Protein AF-A0A8T0MD06-F1 (afdb_monomer)

Mean predicted aligned error: 17.12 Å

Secondary structure (DSSP, 8-state):
--THHHHHHHHHHHHHHHHHHHHHHHHHHHHHS-------PPPTT-PPP---HHHHHHHHHHHHSSSS-SS-HHHHHHHHSS-HHHHHGGGG--

InterPro domains:
  IPR059462 Domain of unknown function DUF8418 [PF28509] (59-87)

Radius of gyration: 31.15 Å; Cα contacts (8 Å, |Δi|>4): 24; chains: 1; bounding box: 46×51×84 Å

Organism: Panicum virgatum (NCBI:txid38727)

Sequence (94 aa):
MTARSCLKDSHFRQNKRKKDEHCMVASIIAALEPSKSRRGGSAPGHKFKRHNREAAFAQIMMDYFVDNPLYSEEDFRRRWGNTLSMFRTEEAIL

Structure (mmCIF, N/CA/C/O backbone):
data_AF-A0A8T0MD06-F1
#
_entry.id   AF-A0A8T0MD06-F1
#
loop_
_atom_site.group_PDB
_atom_site.id
_atom_site.type_symbol
_atom_site.label_atom_id
_atom_site.label_alt_id
_atom_site.labe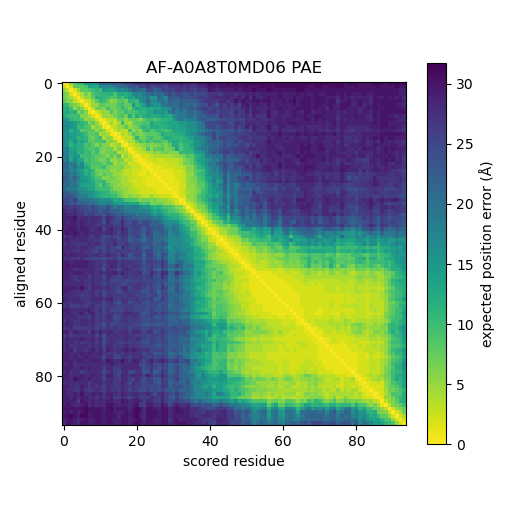l_comp_id
_atom_site.label_asym_id
_atom_site.label_entity_id
_atom_site.label_seq_id
_atom_site.pdbx_PDB_ins_code
_atom_site.Cartn_x
_atom_site.Cartn_y
_atom_site.Cartn_z
_atom_site.occupancy
_atom_site.B_iso_or_equiv
_atom_site.auth_seq_id
_atom_site.auth_comp_id
_atom_site.auth_asym_id
_atom_site.auth_atom_id
_atom_site.pdbx_PDB_model_num
ATOM 1 N N . MET A 1 1 ? 11.547 32.458 -65.029 1.00 43.88 1 MET A N 1
ATOM 2 C CA . MET A 1 1 ? 12.123 31.235 -64.424 1.00 43.88 1 MET A CA 1
ATOM 3 C C . MET A 1 1 ? 13.094 31.658 -63.330 1.00 43.88 1 MET A C 1
ATOM 5 O O . MET A 1 1 ? 14.185 32.117 -63.630 1.00 43.88 1 MET A O 1
ATOM 9 N N . THR A 1 2 ? 12.657 31.669 -62.070 1.00 47.22 2 THR A N 1
ATOM 10 C CA . THR A 1 2 ? 13.358 32.391 -60.995 1.00 47.22 2 THR A CA 1
ATOM 11 C C . THR A 1 2 ? 14.370 31.486 -60.290 1.00 47.22 2 THR A C 1
ATOM 13 O O . THR A 1 2 ? 13.985 30.551 -59.588 1.00 47.22 2 THR A O 1
ATOM 16 N N . ALA A 1 3 ? 15.659 31.822 -60.414 1.00 56.31 3 ALA A N 1
ATOM 17 C CA . ALA A 1 3 ? 16.822 31.124 -59.843 1.00 56.31 3 ALA A CA 1
ATOM 18 C C . ALA A 1 3 ? 16.826 30.965 -58.298 1.00 56.31 3 ALA A C 1
ATOM 20 O O . ALA A 1 3 ? 17.719 30.350 -57.724 1.00 56.31 3 ALA A O 1
ATOM 21 N N . ARG A 1 4 ? 15.824 31.514 -57.597 1.00 52.03 4 ARG A N 1
ATOM 22 C CA . ARG A 1 4 ? 15.666 31.432 -56.133 1.00 52.03 4 ARG A CA 1
ATOM 23 C C . ARG A 1 4 ? 15.026 30.131 -55.636 1.00 52.03 4 ARG A C 1
ATOM 25 O O . ARG A 1 4 ? 15.183 29.809 -54.462 1.00 52.03 4 ARG A O 1
ATOM 32 N N . SER A 1 5 ? 14.288 29.415 -56.483 1.00 53.09 5 SER A N 1
ATOM 33 C CA . SER A 1 5 ? 13.640 28.143 -56.112 1.00 53.09 5 SER A CA 1
ATOM 34 C C . SER A 1 5 ? 14.662 27.003 -56.016 1.00 53.09 5 SER A C 1
ATOM 36 O O . SER A 1 5 ? 14.732 26.309 -55.006 1.00 53.0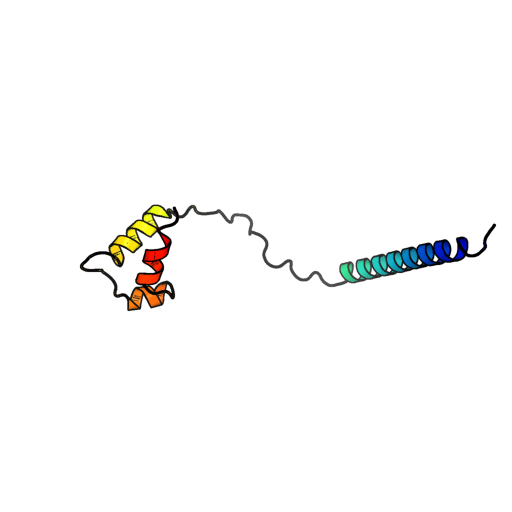9 5 SER A O 1
ATOM 38 N N . CYS A 1 6 ? 15.561 26.915 -56.993 1.00 53.09 6 CYS A N 1
ATOM 39 C CA . CYS A 1 6 ? 16.595 25.885 -57.078 1.00 53.09 6 CYS A CA 1
ATOM 40 C C . CYS A 1 6 ? 17.658 25.943 -55.960 1.00 53.09 6 CYS A C 1
ATOM 42 O O . CYS A 1 6 ? 18.189 24.897 -55.587 1.00 53.09 6 CYS A O 1
ATOM 44 N N . LEU A 1 7 ? 17.938 27.115 -55.370 1.00 55.41 7 LEU A N 1
ATOM 45 C CA . LEU A 1 7 ? 18.833 27.237 -54.202 1.00 55.41 7 LEU A CA 1
ATOM 46 C C . LEU A 1 7 ? 18.230 26.644 -52.915 1.00 55.41 7 LEU A C 1
ATOM 48 O O . LEU A 1 7 ? 18.955 26.119 -52.074 1.00 55.41 7 LEU A O 1
ATOM 52 N N . LYS A 1 8 ? 16.904 26.710 -52.743 1.00 53.41 8 LYS A N 1
ATOM 53 C CA . LYS A 1 8 ? 16.231 26.141 -51.563 1.00 53.41 8 LYS A CA 1
ATOM 54 C C . LYS A 1 8 ? 16.172 24.616 -51.648 1.00 53.41 8 LYS A C 1
ATOM 56 O O . LYS A 1 8 ? 16.424 23.941 -50.651 1.00 53.41 8 LYS A O 1
ATOM 61 N N . ASP A 1 9 ? 15.938 24.085 -52.847 1.00 59.25 9 ASP A N 1
ATOM 62 C CA . ASP A 1 9 ? 15.937 22.643 -53.107 1.00 59.25 9 ASP A CA 1
ATOM 63 C C . ASP A 1 9 ? 17.331 22.023 -52.952 1.00 59.25 9 ASP A C 1
ATOM 65 O O . ASP A 1 9 ? 17.462 20.916 -52.423 1.00 59.25 9 ASP A O 1
ATOM 69 N N . SER A 1 10 ? 18.389 22.732 -53.365 1.00 57.81 10 SER A N 1
ATOM 70 C CA . SER A 1 10 ? 19.767 22.269 -53.181 1.00 57.81 10 SER A CA 1
ATOM 71 C C . SER A 1 10 ? 20.177 22.277 -51.707 1.00 57.81 10 SER A C 1
ATOM 73 O O . SER A 1 10 ? 20.718 21.277 -51.237 1.00 57.81 10 SER A O 1
ATOM 75 N N . HIS A 1 11 ? 19.848 23.327 -50.946 1.00 60.34 11 HIS A N 1
ATOM 76 C CA . HIS A 1 11 ? 20.094 23.376 -49.502 1.00 60.34 11 HIS A CA 1
ATOM 77 C C . HIS A 1 11 ? 19.309 22.308 -48.733 1.00 60.34 11 HIS A C 1
ATOM 79 O O . HIS A 1 11 ? 19.878 21.639 -47.873 1.00 60.34 11 HIS A O 1
ATOM 85 N N . PHE A 1 12 ? 18.032 22.088 -49.061 1.00 57.38 12 PHE A N 1
ATOM 86 C CA . PHE A 1 12 ? 17.227 21.024 -48.456 1.00 57.38 12 PHE A CA 1
ATOM 87 C C . PHE A 1 12 ? 17.814 19.634 -48.746 1.00 57.38 12 PHE A C 1
ATOM 89 O O . PHE A 1 12 ? 17.974 18.822 -47.832 1.00 57.38 12 PHE A O 1
ATOM 96 N N . ARG A 1 13 ? 18.219 19.372 -49.999 1.00 60.28 13 ARG A N 1
ATOM 97 C CA . ARG A 1 13 ? 18.889 18.120 -50.391 1.00 60.28 13 ARG A CA 1
ATOM 98 C C . ARG A 1 13 ? 20.248 17.946 -49.711 1.00 60.28 13 ARG A C 1
ATOM 100 O O . ARG A 1 13 ? 20.555 16.837 -49.286 1.00 60.28 13 ARG A O 1
ATOM 107 N N . GLN A 1 14 ? 21.047 19.004 -49.574 1.00 59.94 14 GLN A N 1
ATOM 108 C CA . GLN A 1 14 ? 22.325 18.953 -48.858 1.00 59.94 14 GLN A CA 1
ATOM 109 C C . GLN A 1 14 ? 22.137 18.726 -47.353 1.00 59.94 14 GLN A C 1
ATOM 111 O O . GLN A 1 14 ? 22.865 17.930 -46.771 1.00 59.94 14 GLN A O 1
ATOM 116 N N . ASN A 1 15 ? 21.138 19.351 -46.727 1.00 60.09 15 ASN A N 1
ATOM 117 C CA . ASN A 1 15 ? 20.838 19.153 -45.308 1.00 60.09 15 ASN A CA 1
ATOM 118 C C . ASN A 1 15 ? 20.326 17.737 -45.019 1.00 60.09 15 ASN A C 1
ATOM 120 O O . ASN A 1 15 ? 20.705 17.149 -44.008 1.00 60.09 15 ASN A O 1
ATOM 124 N N . LYS A 1 16 ? 19.520 17.162 -45.923 1.00 61.03 16 LYS A N 1
ATOM 125 C CA . LYS A 1 16 ? 19.101 15.758 -45.831 1.00 61.03 16 LYS A CA 1
ATOM 126 C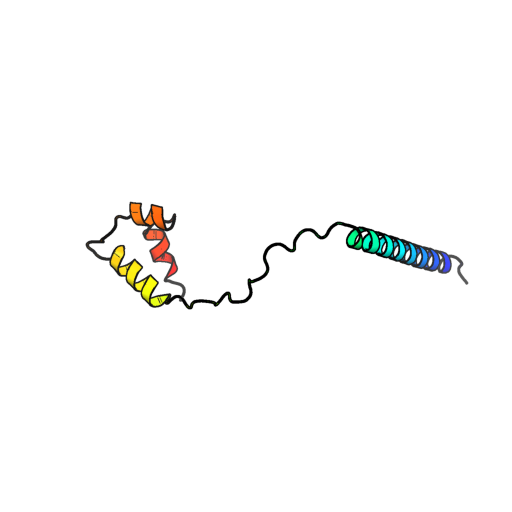 C . LYS A 1 16 ? 20.300 14.810 -45.951 1.00 61.03 16 LYS A C 1
ATOM 128 O O . LYS A 1 16 ? 20.489 13.985 -45.071 1.00 61.03 16 LYS A O 1
ATOM 133 N N . ARG A 1 17 ? 21.162 15.008 -46.959 1.00 61.00 17 ARG A N 1
ATOM 134 C CA . ARG A 1 17 ? 22.385 14.203 -47.152 1.00 61.00 17 ARG A CA 1
ATOM 135 C C . ARG A 1 17 ? 23.320 14.248 -45.940 1.00 61.00 17 ARG A C 1
ATOM 137 O O . ARG A 1 17 ? 23.729 13.199 -45.465 1.00 61.00 17 ARG A O 1
ATOM 144 N N . LYS A 1 18 ? 23.579 15.437 -45.382 1.00 63.06 18 LYS A N 1
ATOM 145 C CA . LYS A 1 18 ? 24.390 15.587 -44.159 1.00 63.06 18 LYS A CA 1
ATOM 146 C C . LYS A 1 18 ? 23.768 14.857 -42.967 1.00 63.06 18 LYS A C 1
ATOM 148 O O . LYS A 1 18 ? 24.472 14.200 -42.211 1.00 63.06 18 LYS A O 1
ATOM 153 N N . LYS A 1 19 ? 22.442 14.940 -42.797 1.00 69.31 19 LYS A N 1
ATOM 154 C CA . LYS A 1 19 ? 21.723 14.210 -41.742 1.00 69.31 19 LYS A CA 1
ATOM 155 C C . LYS A 1 19 ? 21.866 12.694 -41.908 1.00 69.31 19 LYS A C 1
ATOM 157 O O . LYS A 1 19 ? 22.124 12.014 -40.922 1.00 69.31 19 LYS A O 1
ATOM 162 N N . ASP A 1 20 ? 21.745 12.193 -43.135 1.00 75.12 20 ASP A N 1
ATOM 163 C CA . ASP A 1 20 ? 21.891 10.770 -43.450 1.00 75.12 20 ASP A CA 1
ATOM 164 C C . ASP A 1 20 ? 23.328 10.284 -43.161 1.00 75.12 20 ASP A C 1
ATOM 166 O O . ASP A 1 20 ? 23.509 9.248 -42.525 1.00 75.12 20 ASP A O 1
ATOM 170 N N . GLU A 1 21 ? 24.353 11.068 -43.519 1.00 76.69 21 GLU A N 1
ATOM 171 C CA . GLU A 1 21 ? 25.764 10.791 -43.192 1.00 76.69 21 GLU A CA 1
ATOM 172 C C . GLU A 1 21 ? 26.006 10.738 -41.676 1.00 76.69 21 GLU A C 1
ATOM 174 O O . GLU A 1 21 ? 26.607 9.789 -41.169 1.00 76.69 21 GLU A O 1
ATOM 179 N N . HIS A 1 22 ? 25.478 11.711 -40.927 1.00 78.50 22 HIS A N 1
ATOM 180 C CA . HIS A 1 22 ? 25.557 11.708 -39.465 1.00 78.50 22 HIS A CA 1
ATOM 181 C C . HIS A 1 22 ? 24.840 10.499 -38.846 1.00 78.50 22 HIS A C 1
ATOM 183 O O . HIS A 1 22 ? 25.347 9.917 -37.887 1.00 78.50 22 HIS A O 1
ATOM 189 N N . CYS A 1 23 ? 23.697 10.080 -39.399 1.00 78.75 23 CYS A N 1
ATOM 190 C CA . CYS A 1 23 ? 22.981 8.883 -38.956 1.00 78.75 23 CYS A CA 1
ATOM 191 C C . CYS A 1 23 ? 23.778 7.594 -39.214 1.00 78.75 23 CYS A C 1
ATOM 193 O O . CYS A 1 23 ? 23.799 6.707 -38.357 1.00 78.75 23 CYS A O 1
ATOM 195 N N . MET A 1 24 ? 24.466 7.493 -40.354 1.00 81.94 24 MET A N 1
ATOM 196 C CA . MET A 1 24 ? 25.321 6.346 -40.679 1.00 81.94 24 MET A CA 1
ATOM 197 C C . MET A 1 24 ? 26.525 6.259 -39.735 1.00 81.94 24 MET A C 1
ATOM 199 O O . MET A 1 24 ? 26.793 5.198 -39.175 1.00 81.94 24 MET A O 1
ATOM 203 N N . VAL A 1 25 ? 27.201 7.385 -39.485 1.00 87.06 25 VAL A N 1
ATOM 204 C CA . VAL A 1 25 ? 28.332 7.458 -38.544 1.00 87.06 25 VAL A CA 1
ATOM 205 C C . VAL A 1 25 ? 27.890 7.119 -37.117 1.00 87.06 25 VAL A C 1
ATOM 207 O O . VAL A 1 25 ? 28.542 6.319 -36.449 1.00 87.06 25 VAL A O 1
ATOM 210 N N . ALA A 1 26 ? 26.751 7.647 -36.662 1.00 86.00 26 ALA A N 1
ATOM 211 C CA . ALA A 1 26 ? 26.202 7.328 -35.344 1.00 86.00 26 ALA A CA 1
ATOM 212 C C . ALA A 1 26 ? 25.859 5.835 -35.192 1.00 86.00 26 ALA A C 1
ATOM 214 O O . ALA A 1 26 ? 26.091 5.257 -34.133 1.00 86.00 26 ALA A O 1
ATOM 215 N N . SER A 1 27 ? 25.352 5.199 -36.251 1.00 79.69 27 SER A N 1
ATOM 216 C CA . SER A 1 27 ? 25.015 3.768 -36.249 1.00 79.69 27 SER A CA 1
ATOM 217 C C . SER A 1 27 ? 26.260 2.885 -36.132 1.00 79.69 27 SER A C 1
ATOM 219 O O . SER A 1 27 ? 26.254 1.902 -35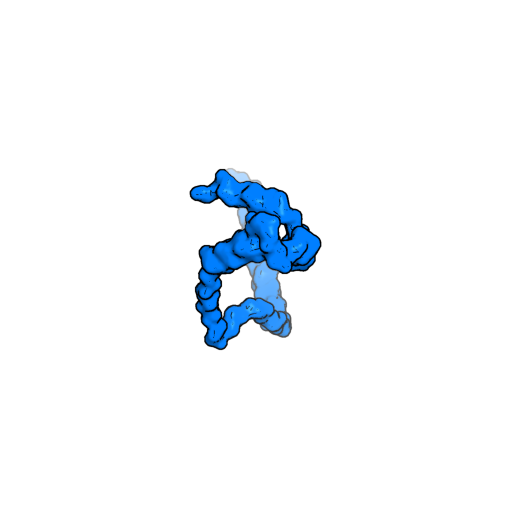.395 1.00 79.69 27 SER A O 1
ATOM 221 N N . ILE A 1 28 ? 27.347 3.264 -36.811 1.00 87.06 28 ILE A N 1
ATOM 222 C CA . ILE A 1 28 ? 28.640 2.575 -36.720 1.00 87.06 28 ILE A CA 1
ATOM 223 C C . ILE A 1 28 ? 29.224 2.718 -35.310 1.00 87.06 28 ILE A C 1
ATOM 225 O O . ILE A 1 28 ? 29.648 1.726 -34.725 1.00 87.06 28 ILE A O 1
ATOM 229 N N . ILE A 1 29 ? 29.196 3.925 -34.732 1.00 86.94 29 ILE A N 1
ATOM 230 C CA . ILE A 1 29 ? 29.668 4.161 -33.359 1.00 86.94 29 ILE A CA 1
ATOM 231 C C . ILE A 1 29 ? 28.854 3.325 -32.364 1.00 86.94 29 ILE A C 1
ATOM 233 O O . ILE A 1 29 ? 29.436 2.624 -31.545 1.00 86.94 29 ILE A O 1
ATOM 237 N N . ALA A 1 30 ? 27.524 3.315 -32.479 1.00 80.00 30 ALA A N 1
ATOM 238 C CA . ALA A 1 30 ? 26.654 2.529 -31.604 1.00 80.00 30 ALA A CA 1
ATOM 239 C C . ALA A 1 30 ? 26.876 1.008 -31.721 1.00 80.00 30 ALA A C 1
ATOM 241 O O . ALA A 1 30 ? 26.701 0.294 -30.738 1.00 80.00 30 ALA A O 1
ATOM 242 N N . ALA A 1 31 ? 27.256 0.511 -32.902 1.00 77.69 31 ALA A N 1
ATOM 243 C CA . ALA A 1 31 ? 27.579 -0.900 -33.122 1.00 77.69 31 ALA A CA 1
ATOM 244 C C . ALA A 1 31 ? 28.975 -1.293 -32.606 1.00 77.69 31 ALA A C 1
ATOM 246 O O . ALA A 1 31 ? 29.191 -2.452 -32.257 1.00 77.69 31 ALA A O 1
ATOM 247 N N . LEU A 1 32 ? 29.915 -0.343 -32.575 1.00 83.12 32 LEU A N 1
ATOM 248 C CA . LEU A 1 32 ? 31.271 -0.534 -32.052 1.00 83.12 32 LEU A CA 1
ATOM 249 C C . LEU A 1 32 ? 31.359 -0.307 -30.538 1.00 83.12 32 LEU A C 1
ATOM 251 O O . LEU A 1 32 ? 32.294 -0.799 -29.904 1.00 83.12 32 LEU A O 1
ATOM 255 N N . GLU A 1 33 ? 30.411 0.426 -29.945 1.00 79.06 33 GLU A N 1
ATOM 256 C CA . GLU A 1 33 ? 30.324 0.553 -28.495 1.00 79.06 33 GLU A CA 1
ATOM 257 C C . GLU A 1 33 ? 30.096 -0.835 -27.866 1.00 79.06 33 GLU A C 1
ATOM 259 O O . GLU A 1 33 ? 29.154 -1.539 -28.246 1.00 79.06 33 GLU A O 1
ATOM 264 N N . PRO A 1 34 ? 30.924 -1.250 -26.884 1.00 68.19 34 PRO A N 1
ATOM 265 C CA . PRO A 1 34 ? 30.714 -2.507 -26.182 1.00 68.19 34 PRO A CA 1
ATOM 266 C C . PRO A 1 34 ? 29.309 -2.496 -25.586 1.00 68.19 34 PRO A C 1
ATOM 268 O O . PRO A 1 34 ? 28.936 -1.562 -24.868 1.00 68.19 34 PRO A O 1
ATOM 271 N N . SER A 1 35 ? 28.518 -3.519 -25.920 1.00 66.00 35 SER A N 1
ATOM 272 C CA . SER A 1 35 ? 27.106 -3.580 -25.559 1.00 66.00 35 SER A CA 1
ATOM 273 C C . SER A 1 35 ? 26.955 -3.380 -24.053 1.00 66.00 35 SER A C 1
ATOM 275 O O . SER A 1 35 ? 27.302 -4.261 -23.261 1.00 66.00 35 SER A O 1
ATOM 277 N N . LYS A 1 36 ? 26.434 -2.219 -23.645 1.00 65.19 36 LYS A N 1
ATOM 278 C CA . LYS A 1 36 ? 25.982 -1.996 -22.270 1.00 65.19 36 LYS A CA 1
ATOM 279 C C . LYS A 1 36 ? 25.002 -3.128 -21.982 1.00 65.19 36 LYS A C 1
ATOM 281 O O . LYS A 1 36 ? 24.050 -3.302 -22.747 1.00 65.19 36 LYS A O 1
ATOM 286 N N . SER A 1 37 ? 25.271 -3.942 -20.956 1.00 65.25 37 SER A N 1
ATOM 287 C CA . SER A 1 37 ? 24.417 -5.087 -20.640 1.00 65.25 37 SER A CA 1
ATOM 288 C C . SER A 1 37 ? 22.969 -4.608 -20.591 1.00 65.25 37 SER A C 1
ATOM 290 O O . SER A 1 37 ? 22.648 -3.604 -19.947 1.00 65.25 37 SER A O 1
ATOM 292 N N . ARG A 1 38 ? 22.099 -5.260 -21.367 1.00 66.00 38 ARG A N 1
ATOM 293 C CA . ARG A 1 38 ? 20.686 -4.896 -21.444 1.00 66.00 38 ARG A CA 1
ATOM 294 C C . ARG A 1 38 ? 20.114 -5.048 -20.038 1.00 66.00 38 ARG A C 1
ATOM 296 O O . ARG A 1 38 ? 19.915 -6.170 -19.578 1.00 66.00 38 ARG A O 1
ATOM 303 N N . ARG A 1 39 ? 19.945 -3.933 -19.322 1.00 66.81 39 ARG A N 1
ATOM 304 C CA . ARG A 1 39 ? 19.486 -3.947 -17.932 1.00 66.81 39 ARG A CA 1
ATOM 305 C C . ARG A 1 39 ? 18.132 -4.657 -17.876 1.00 66.81 39 ARG A C 1
ATOM 307 O O . ARG A 1 39 ? 17.185 -4.197 -18.499 1.00 66.81 39 ARG A O 1
ATOM 314 N N . GLY A 1 40 ? 18.095 -5.777 -17.151 1.00 70.88 40 GLY A N 1
ATOM 315 C CA . GLY A 1 40 ? 16.894 -6.426 -16.620 1.00 70.88 40 GLY A CA 1
ATOM 316 C C . GLY A 1 40 ? 15.775 -6.703 -17.625 1.00 70.88 40 GLY A C 1
ATOM 317 O O . GLY A 1 40 ? 14.782 -5.986 -17.657 1.00 70.88 40 GLY A O 1
ATOM 318 N N . GLY A 1 41 ? 15.894 -7.785 -18.394 1.00 71.38 41 GLY A N 1
ATOM 319 C CA . GLY A 1 41 ? 14.722 -8.437 -18.986 1.00 71.38 41 GLY A CA 1
ATOM 320 C C . GLY A 1 41 ? 14.081 -9.409 -17.991 1.00 71.38 41 GLY A C 1
ATOM 321 O O . GLY A 1 41 ? 14.754 -9.876 -17.072 1.00 71.38 41 GLY A O 1
ATOM 322 N N . SER A 1 42 ? 12.800 -9.742 -18.186 1.00 74.19 42 SER A N 1
ATOM 323 C CA . SER A 1 42 ? 12.151 -10.817 -17.423 1.00 74.19 42 SER A CA 1
ATOM 324 C C . SER A 1 42 ? 12.957 -12.109 -17.576 1.00 74.19 42 SER A C 1
ATOM 326 O O . SER A 1 42 ? 13.220 -12.551 -18.698 1.00 74.19 42 SER A O 1
ATOM 32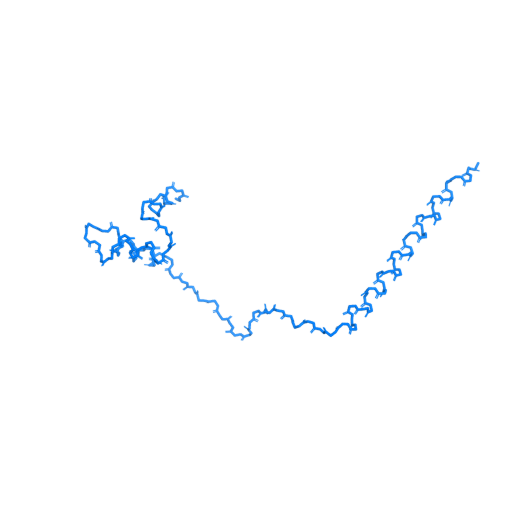8 N N . ALA A 1 43 ? 13.392 -12.681 -16.453 1.00 77.00 43 ALA A N 1
ATOM 329 C CA . ALA A 1 43 ? 14.135 -13.929 -16.461 1.00 77.00 43 ALA A CA 1
ATOM 330 C C . ALA A 1 43 ? 13.217 -15.065 -16.951 1.00 77.00 43 ALA A C 1
ATOM 332 O O . ALA A 1 43 ? 12.078 -15.173 -16.478 1.00 77.00 43 ALA A O 1
ATOM 333 N N . PRO A 1 44 ? 13.682 -15.933 -17.868 1.00 81.00 44 PRO A N 1
ATOM 334 C CA . PRO A 1 44 ? 12.929 -17.118 -18.259 1.00 81.00 44 PRO A CA 1
ATOM 335 C C . PRO A 1 44 ? 12.571 -17.938 -17.013 1.00 81.00 44 PRO A C 1
ATOM 337 O O . PRO A 1 44 ? 13.431 -18.214 -16.181 1.00 81.00 44 PRO A O 1
ATOM 340 N N . GLY A 1 45 ? 11.296 -18.295 -16.857 1.00 84.31 45 GLY A N 1
ATOM 341 C CA . GLY A 1 45 ? 10.804 -19.008 -15.672 1.00 84.31 45 GLY A CA 1
ATOM 342 C C . GLY A 1 45 ? 10.272 -18.117 -14.545 1.00 84.31 45 GLY A C 1
ATOM 343 O O . GLY A 1 45 ? 9.715 -18.646 -13.581 1.00 84.31 45 GLY A O 1
ATOM 344 N N . HIS A 1 46 ? 10.347 -16.786 -14.664 1.00 80.44 46 HIS A N 1
ATOM 345 C CA . HIS A 1 46 ? 9.624 -15.898 -13.758 1.00 80.44 46 HIS A CA 1
ATOM 346 C C . HIS A 1 46 ? 8.111 -16.027 -13.994 1.00 80.44 46 HIS A C 1
ATOM 348 O O . HIS A 1 46 ? 7.595 -15.658 -15.049 1.00 80.44 46 HIS A O 1
ATOM 354 N N . LYS A 1 47 ? 7.395 -16.587 -13.012 1.00 83.88 47 LYS A N 1
ATOM 355 C CA . LYS A 1 47 ? 5.934 -16.723 -13.037 1.00 83.88 47 LYS A CA 1
ATOM 356 C C . LYS A 1 47 ? 5.302 -15.662 -12.152 1.00 83.88 47 LYS A C 1
ATOM 358 O O . LYS A 1 47 ? 5.665 -15.521 -10.985 1.00 83.88 47 LYS A O 1
ATOM 363 N N . PHE A 1 48 ? 4.306 -14.976 -12.700 1.00 82.25 48 PHE A N 1
ATOM 364 C CA . PHE A 1 48 ? 3.450 -14.092 -11.926 1.00 82.25 48 PHE A CA 1
ATOM 365 C C . PHE A 1 48 ? 2.643 -14.907 -10.905 1.00 82.25 48 PHE A C 1
ATOM 367 O O . PHE A 1 48 ? 1.965 -15.870 -11.268 1.00 82.25 48 PHE A O 1
ATOM 374 N N . LYS A 1 49 ? 2.710 -14.523 -9.627 1.00 85.75 49 LYS A N 1
ATOM 375 C CA . LYS A 1 49 ? 1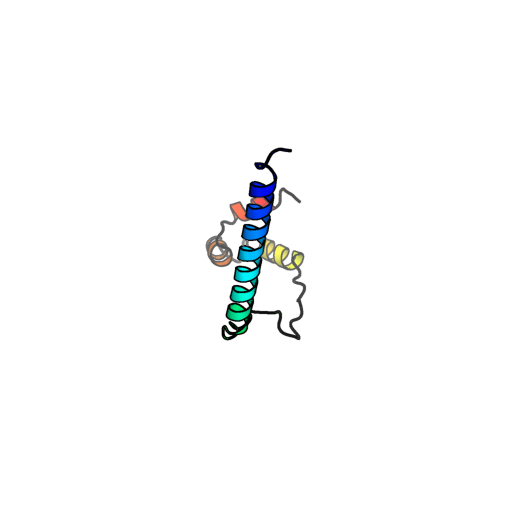.854 -15.072 -8.570 1.00 85.75 49 LYS A CA 1
ATOM 376 C C . LYS A 1 49 ? 0.682 -14.119 -8.363 1.00 85.75 49 LYS A C 1
ATOM 378 O O . LYS A 1 49 ? 0.890 -12.950 -8.051 1.00 85.75 49 LYS A O 1
ATOM 383 N N . ARG A 1 50 ? -0.551 -14.613 -8.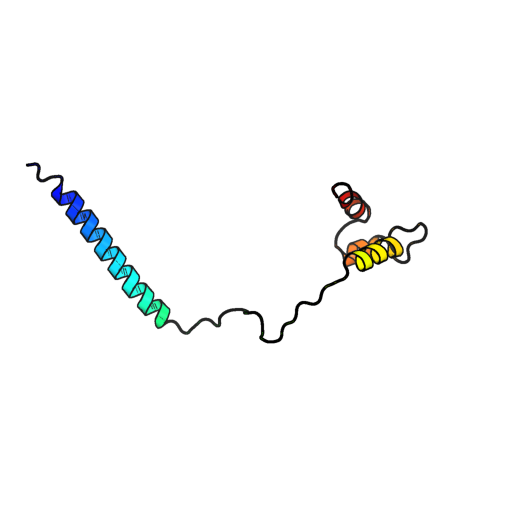521 1.00 84.56 50 ARG A N 1
ATOM 384 C CA . ARG A 1 50 ? -1.740 -13.839 -8.145 1.00 84.56 50 ARG A CA 1
ATOM 385 C C . ARG A 1 50 ? -1.775 -13.702 -6.627 1.00 84.56 50 ARG A C 1
ATOM 387 O O . ARG A 1 50 ? -1.927 -14.694 -5.922 1.00 84.56 50 ARG A O 1
ATOM 394 N N . HIS A 1 51 ? -1.646 -12.475 -6.145 1.00 84.19 51 HIS A N 1
ATOM 395 C CA . HIS A 1 51 ? -1.925 -12.151 -4.754 1.00 84.19 51 HIS A CA 1
ATOM 396 C C . HIS A 1 51 ? -3.434 -11.996 -4.567 1.00 84.19 51 HIS A C 1
ATOM 398 O O . HIS A 1 51 ? -4.091 -11.327 -5.366 1.00 84.19 51 HIS A O 1
ATOM 404 N N . ASN A 1 52 ? -3.983 -12.616 -3.521 1.00 90.31 52 ASN A N 1
ATOM 405 C CA . ASN A 1 52 ? -5.375 -12.411 -3.146 1.00 90.31 52 ASN A CA 1
ATOM 406 C C . ASN A 1 52 ? -5.495 -11.064 -2.421 1.00 90.31 52 ASN A C 1
ATOM 408 O O . ASN A 1 52 ? -5.197 -10.956 -1.231 1.00 90.31 52 ASN A O 1
ATOM 412 N N . ARG A 1 53 ? -5.878 -10.033 -3.178 1.00 88.44 53 ARG A N 1
ATOM 413 C CA . ARG A 1 53 ? -5.997 -8.661 -2.679 1.00 88.44 53 ARG A CA 1
ATOM 414 C C . ARG A 1 53 ? -7.111 -8.528 -1.641 1.00 88.44 53 ARG A C 1
ATOM 416 O O . ARG A 1 53 ? -6.910 -7.837 -0.653 1.00 88.44 53 ARG A O 1
ATOM 423 N N . GLU A 1 54 ? -8.226 -9.226 -1.837 1.00 90.44 54 GLU A N 1
ATOM 424 C CA . GLU A 1 54 ? -9.374 -9.210 -0.923 1.00 90.44 54 GLU A CA 1
ATOM 425 C C . GLU A 1 54 ? -9.009 -9.818 0.431 1.00 90.44 54 GLU A C 1
ATOM 427 O O . GLU A 1 54 ? -9.267 -9.216 1.469 1.00 90.44 54 GLU A O 1
ATOM 432 N N . ALA A 1 55 ? -8.325 -10.967 0.430 1.00 90.44 55 ALA A N 1
ATOM 433 C CA . ALA A 1 55 ? -7.864 -11.592 1.668 1.00 90.44 55 ALA A CA 1
ATOM 434 C C . ALA A 1 55 ? -6.840 -10.718 2.408 1.00 90.44 55 ALA A C 1
ATOM 436 O O . ALA A 1 55 ? -6.912 -10.583 3.627 1.00 90.44 55 ALA A O 1
ATOM 437 N N . ALA A 1 56 ? -5.912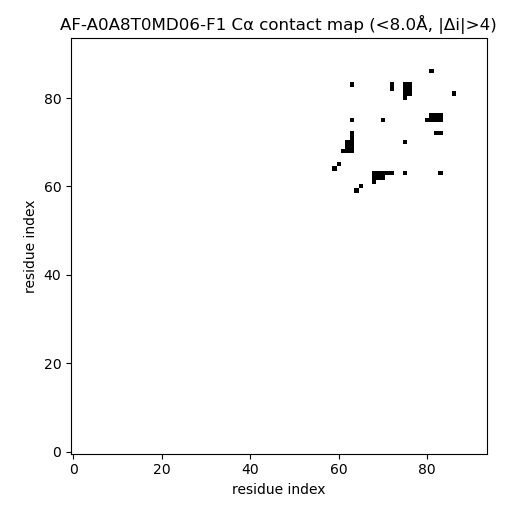 -10.093 1.676 1.00 89.25 56 ALA A N 1
ATOM 438 C CA . ALA A 1 56 ? -4.949 -9.170 2.270 1.00 89.25 56 ALA A CA 1
ATOM 439 C C . ALA A 1 56 ? -5.641 -7.941 2.881 1.00 89.25 56 ALA A C 1
ATOM 441 O O . ALA A 1 56 ? -5.281 -7.516 3.974 1.00 89.25 56 ALA A O 1
ATOM 442 N N . PHE A 1 57 ? -6.654 -7.395 2.205 1.00 88.75 57 PHE A N 1
ATOM 443 C CA . PHE A 1 57 ? -7.433 -6.273 2.718 1.00 88.75 57 PHE A CA 1
ATOM 444 C C . PHE A 1 57 ? -8.229 -6.655 3.970 1.00 88.75 57 PHE A C 1
ATOM 446 O O . PHE A 1 57 ? -8.143 -5.963 4.981 1.00 88.75 57 PHE A O 1
ATOM 453 N N . ALA A 1 58 ? -8.931 -7.791 3.946 1.00 90.50 58 ALA A N 1
ATOM 454 C CA . ALA A 1 58 ? -9.664 -8.294 5.105 1.00 90.50 58 ALA A CA 1
ATOM 455 C C . ALA A 1 58 ? -8.747 -8.466 6.326 1.00 90.50 58 ALA A C 1
ATOM 457 O O . ALA A 1 58 ? -9.112 -8.075 7.433 1.00 90.50 58 ALA A O 1
ATOM 458 N N . GLN A 1 59 ? -7.530 -8.976 6.118 1.00 91.56 59 GLN A N 1
ATOM 459 C CA . GLN A 1 59 ? -6.541 -9.106 7.182 1.00 91.56 59 GLN A CA 1
ATOM 460 C C . GLN A 1 59 ? -6.115 -7.745 7.749 1.00 91.56 59 GLN A C 1
ATOM 462 O O . GLN A 1 59 ? -6.071 -7.585 8.962 1.00 91.56 59 GLN A O 1
ATOM 467 N N . ILE A 1 60 ? -5.883 -6.740 6.899 1.00 91.00 60 ILE A N 1
ATOM 468 C CA . ILE A 1 60 ? -5.573 -5.374 7.354 1.00 91.00 60 ILE A CA 1
ATOM 469 C C . ILE A 1 60 ? -6.725 -4.801 8.193 1.00 91.00 60 ILE A C 1
ATOM 471 O O . ILE A 1 60 ? -6.482 -4.206 9.244 1.00 91.00 60 ILE A O 1
ATOM 475 N N . MET A 1 61 ? -7.976 -5.007 7.769 1.00 90.19 61 MET A N 1
ATOM 476 C CA . MET A 1 61 ? -9.151 -4.552 8.519 1.00 90.19 61 MET A CA 1
ATOM 477 C C . MET A 1 61 ? -9.247 -5.214 9.896 1.00 90.19 61 MET A C 1
ATOM 479 O O . MET A 1 61 ? -9.507 -4.527 10.883 1.00 90.19 61 MET A O 1
ATOM 483 N N . MET A 1 62 ? -8.980 -6.519 9.978 1.00 91.06 62 MET A N 1
ATOM 484 C CA . MET A 1 62 ? -8.965 -7.249 11.247 1.00 91.06 62 MET A CA 1
ATOM 485 C C . MET A 1 62 ? -7.813 -6.833 12.166 1.00 91.06 62 MET A C 1
ATOM 487 O O . MET A 1 62 ? -7.999 -6.743 13.374 1.00 91.06 62 MET A O 1
ATOM 491 N N . ASP A 1 63 ? -6.636 -6.574 11.607 1.00 92.69 63 ASP A N 1
ATOM 492 C CA . ASP A 1 63 ? -5.428 -6.301 12.381 1.00 92.69 63 ASP A CA 1
ATOM 493 C C . ASP A 1 63 ? -5.420 -4.887 12.993 1.00 92.69 63 ASP A C 1
ATOM 495 O O . ASP A 1 63 ? -4.895 -4.705 14.095 1.00 92.69 63 ASP A O 1
ATOM 499 N N . TYR A 1 64 ? -5.995 -3.894 12.298 1.00 91.25 64 TYR A N 1
ATOM 500 C CA . TYR A 1 64 ? -5.826 -2.469 12.633 1.00 91.25 64 TYR A CA 1
ATOM 501 C C . TYR A 1 64 ? -7.119 -1.670 12.834 1.00 91.25 64 TYR A C 1
ATOM 503 O O . TYR A 1 64 ? -7.067 -0.597 13.432 1.00 91.25 64 TYR A O 1
ATOM 511 N N . PHE A 1 65 ? -8.265 -2.135 12.327 1.00 88.69 65 PHE A N 1
ATOM 512 C CA . PHE A 1 65 ? -9.507 -1.345 12.308 1.00 88.69 65 PHE A CA 1
ATOM 513 C C . PHE A 1 65 ? -10.630 -1.910 13.190 1.00 88.69 65 PHE A C 1
ATOM 515 O O . PHE A 1 65 ? -11.746 -1.389 13.154 1.00 88.69 65 PHE A O 1
ATOM 522 N N . VAL A 1 66 ? -10.344 -2.944 13.983 1.00 89.19 66 VAL A N 1
ATOM 523 C CA . VAL A 1 66 ? -11.245 -3.488 15.012 1.00 89.19 66 VAL A CA 1
ATOM 524 C C . VAL A 1 66 ? -11.122 -2.705 16.323 1.00 89.19 66 VAL A C 1
ATOM 526 O O . VAL A 1 66 ? -10.114 -2.043 16.554 1.00 89.19 66 VAL A O 1
ATOM 529 N N . ASP A 1 67 ? -12.122 -2.810 17.203 1.00 88.81 67 ASP A N 1
ATOM 530 C CA . ASP A 1 67 ? -12.176 -2.044 18.463 1.00 88.81 67 ASP A CA 1
ATOM 531 C C . ASP A 1 67 ? -10.979 -2.299 19.397 1.00 88.81 67 ASP A C 1
ATOM 533 O O . ASP A 1 67 ? -10.560 -1.410 20.135 1.00 88.81 67 ASP A O 1
ATOM 537 N N . ASN A 1 68 ? -10.411 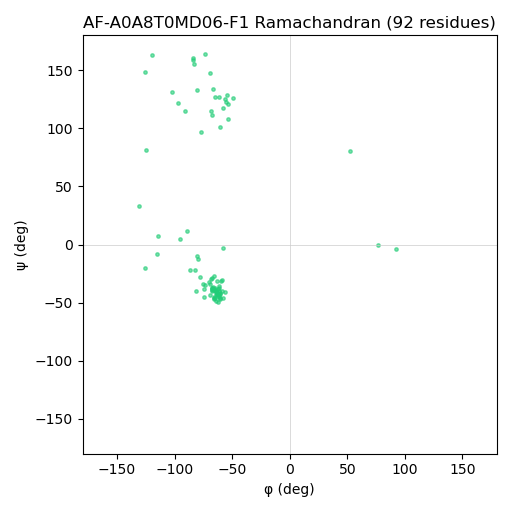-3.507 19.353 1.00 90.25 68 ASN A N 1
ATOM 538 C CA . ASN A 1 68 ? -9.188 -3.871 20.063 1.00 90.25 68 ASN A CA 1
ATOM 539 C C . ASN A 1 68 ? -8.165 -4.434 19.062 1.00 90.25 68 ASN A C 1
ATOM 541 O O . ASN A 1 68 ? -8.106 -5.656 18.880 1.00 90.25 68 ASN A O 1
ATOM 545 N N . PRO A 1 69 ? -7.432 -3.565 18.344 1.00 91.19 69 PRO A N 1
ATOM 546 C CA . PRO A 1 69 ? -6.564 -3.983 17.255 1.00 91.19 69 PRO A CA 1
ATOM 547 C C . PRO A 1 69 ? -5.360 -4.765 17.778 1.00 91.19 69 PRO A C 1
ATOM 549 O O . PRO A 1 69 ? -4.844 -4.507 18.866 1.00 91.19 69 PRO A O 1
ATOM 552 N N . LEU A 1 70 ? -4.898 -5.726 16.976 1.00 93.38 70 LEU A N 1
ATOM 553 C CA . LEU A 1 70 ? -3.723 -6.531 17.312 1.00 93.38 70 LEU A CA 1
ATOM 554 C C . LEU A 1 70 ? -2.442 -5.687 17.285 1.00 93.38 70 LEU A C 1
ATOM 556 O O . LEU A 1 70 ? -1.492 -5.968 18.016 1.00 93.38 70 LEU A O 1
ATOM 560 N N . TYR A 1 71 ? -2.423 -4.657 16.440 1.00 92.44 71 TYR A N 1
ATOM 561 C CA . TYR A 1 71 ? -1.285 -3.774 16.244 1.00 92.44 71 TYR A CA 1
ATOM 562 C C . TYR A 1 71 ? -1.671 -2.314 16.449 1.00 92.44 71 TYR A C 1
ATOM 564 O O . TYR A 1 71 ? -2.785 -1.886 16.151 1.00 92.44 71 TYR A O 1
ATOM 572 N N . SER A 1 72 ? -0.711 -1.535 16.941 1.00 91.62 72 SER A N 1
ATOM 573 C CA . SER A 1 72 ? -0.903 -0.109 17.180 1.00 91.62 72 SER A CA 1
ATOM 574 C C . SER A 1 72 ? -0.925 0.696 15.873 1.00 91.62 72 SER A C 1
ATOM 576 O O . SER A 1 72 ? -0.443 0.254 14.825 1.00 91.62 72 SER A O 1
ATOM 578 N N . GLU A 1 73 ? -1.420 1.934 15.934 1.00 90.19 73 GLU A N 1
ATOM 579 C CA . GLU A 1 73 ? -1.314 2.872 14.809 1.00 90.19 73 GLU A CA 1
ATOM 580 C C . GLU A 1 73 ? 0.149 3.154 14.417 1.00 90.19 73 GLU A C 1
ATOM 582 O O . GLU A 1 73 ? 0.462 3.355 13.242 1.00 90.19 73 GLU A O 1
ATOM 587 N N . GLU A 1 74 ? 1.073 3.127 15.379 1.00 92.31 74 GLU A N 1
ATOM 588 C CA . GLU A 1 74 ? 2.500 3.306 15.109 1.00 92.31 74 GLU A CA 1
ATOM 589 C C . GLU A 1 74 ? 3.062 2.161 14.255 1.00 92.31 74 GLU A C 1
ATOM 591 O O . GLU A 1 74 ? 3.819 2.398 13.308 1.00 92.31 74 GLU A O 1
ATOM 596 N N . ASP A 1 75 ? 2.624 0.926 14.507 1.00 93.00 75 ASP A N 1
ATOM 597 C CA . ASP A 1 75 ? 2.992 -0.228 13.686 1.00 93.00 75 ASP A CA 1
ATOM 598 C C . ASP A 1 75 ? 2.455 -0.112 12.260 1.00 93.00 75 ASP A C 1
ATOM 600 O O . ASP A 1 75 ? 3.157 -0.464 11.305 1.00 93.00 75 ASP A O 1
ATOM 604 N N . PHE A 1 76 ? 1.241 0.422 12.103 1.00 91.94 76 PHE A N 1
ATOM 605 C CA . PHE A 1 76 ? 0.667 0.706 10.791 1.00 91.94 76 PHE A CA 1
ATOM 606 C C . PHE A 1 76 ? 1.515 1.737 10.033 1.00 91.94 76 PHE A C 1
ATOM 608 O O . PHE A 1 76 ? 1.951 1.489 8.904 1.00 91.94 76 PHE A O 1
ATOM 615 N N . ARG A 1 77 ? 1.856 2.856 10.684 1.00 91.06 77 ARG A N 1
ATOM 616 C CA . ARG A 1 77 ? 2.734 3.886 10.107 1.00 91.06 77 ARG A CA 1
ATOM 617 C C . ARG A 1 77 ? 4.099 3.332 9.727 1.00 91.06 77 ARG A C 1
ATOM 619 O O . ARG A 1 77 ? 4.617 3.675 8.670 1.00 91.06 77 ARG A O 1
ATOM 626 N N . ARG A 1 78 ? 4.682 2.453 10.542 1.00 93.62 78 ARG A N 1
ATOM 627 C CA . ARG A 1 78 ? 5.975 1.827 10.239 1.00 93.62 78 ARG A CA 1
ATOM 628 C C . ARG A 1 78 ? 5.901 0.889 9.031 1.00 93.62 78 ARG A C 1
ATOM 630 O O . ARG A 1 78 ? 6.863 0.815 8.271 1.00 93.62 78 ARG A O 1
ATOM 637 N N . ARG A 1 79 ? 4.789 0.167 8.853 1.00 91.75 79 ARG A N 1
ATOM 638 C CA . ARG A 1 79 ? 4.624 -0.814 7.769 1.00 91.75 79 ARG A CA 1
ATOM 639 C C . ARG A 1 79 ? 4.238 -0.179 6.431 1.00 91.75 79 ARG A C 1
ATOM 641 O O . ARG A 1 79 ? 4.754 -0.618 5.407 1.00 91.75 79 ARG A O 1
ATOM 648 N N . TRP A 1 80 ? 3.363 0.828 6.428 1.00 88.62 80 TRP A N 1
ATOM 649 C CA . TRP A 1 80 ? 2.834 1.434 5.193 1.00 88.62 80 TRP A CA 1
ATOM 650 C C . TRP A 1 80 ? 3.224 2.898 4.979 1.00 88.62 80 TRP A C 1
ATOM 652 O O . TRP A 1 80 ? 2.968 3.436 3.907 1.00 88.62 80 TRP A O 1
ATOM 662 N N . GLY A 1 81 ? 3.839 3.553 5.964 1.00 87.50 81 GLY A N 1
ATOM 663 C CA . GLY A 1 81 ? 4.255 4.955 5.866 1.00 87.50 81 GLY A CA 1
ATOM 664 C C . GLY A 1 81 ? 3.122 5.977 6.011 1.00 87.50 81 GLY A C 1
ATOM 665 O O . GLY A 1 81 ? 3.399 7.172 5.997 1.00 87.50 81 GLY A O 1
ATOM 666 N N . ASN A 1 82 ? 1.876 5.528 6.195 1.00 83.38 82 ASN A N 1
ATOM 667 C CA . ASN A 1 82 ? 0.672 6.366 6.253 1.00 83.38 82 ASN A CA 1
ATOM 668 C C . ASN A 1 82 ? -0.053 6.221 7.598 1.00 83.38 82 ASN A C 1
ATOM 670 O O . ASN A 1 82 ? 0.185 5.265 8.333 1.00 83.38 82 ASN A O 1
ATOM 674 N N . THR A 1 83 ? -0.944 7.159 7.929 1.00 85.69 83 THR A N 1
ATOM 675 C CA . THR A 1 83 ? -1.821 7.059 9.111 1.00 85.69 83 THR A CA 1
ATOM 676 C C . THR A 1 83 ? -3.057 6.209 8.818 1.00 85.69 83 THR A C 1
ATOM 678 O O . THR A 1 83 ? -3.500 6.112 7.669 1.00 85.69 83 THR A O 1
ATOM 681 N N . LEU A 1 84 ? -3.656 5.627 9.863 1.00 84.31 84 LEU A N 1
ATOM 682 C CA . LEU A 1 84 ? -4.874 4.813 9.728 1.00 84.31 84 LEU A CA 1
ATOM 683 C C . LEU A 1 84 ? -6.050 5.627 9.172 1.00 84.31 84 LEU A C 1
ATOM 685 O O . LEU A 1 84 ? -6.840 5.127 8.371 1.00 84.31 84 LEU A O 1
ATOM 689 N N . SER A 1 85 ? -6.141 6.901 9.560 1.00 82.62 85 SER A N 1
ATOM 690 C CA . SER A 1 85 ? -7.178 7.826 9.092 1.00 82.62 85 SER A CA 1
ATOM 691 C C . SER A 1 85 ? -7.132 8.061 7.582 1.00 82.62 85 SER A C 1
ATOM 693 O O . SER A 1 85 ? -8.178 8.097 6.942 1.00 82.62 85 SER A O 1
ATOM 695 N N . MET A 1 86 ? -5.930 8.173 7.016 1.00 77.12 86 MET A N 1
ATOM 696 C CA . MET A 1 86 ? -5.716 8.404 5.589 1.00 77.12 86 MET A CA 1
ATOM 697 C C . MET A 1 86 ? -6.004 7.139 4.771 1.00 77.12 86 MET A C 1
ATOM 699 O O . MET A 1 86 ? -6.572 7.215 3.686 1.00 77.12 86 MET A O 1
ATOM 703 N N . PHE A 1 87 ? -5.693 5.965 5.328 1.00 78.19 87 PHE A N 1
ATOM 704 C CA . PHE A 1 87 ? -5.992 4.678 4.699 1.00 78.19 87 PHE A CA 1
ATOM 705 C C . PHE A 1 87 ? -7.499 4.377 4.656 1.00 78.19 87 PHE A C 1
ATOM 707 O O . PHE A 1 87 ? -7.993 3.811 3.688 1.00 78.19 87 PHE A O 1
ATOM 714 N N . ARG A 1 88 ? -8.259 4.812 5.671 1.00 69.38 88 ARG A N 1
ATOM 715 C CA . ARG A 1 88 ? -9.724 4.659 5.719 1.00 69.38 88 ARG A CA 1
ATOM 716 C C . ARG A 1 88 ? -10.454 5.494 4.654 1.00 69.38 88 ARG A C 1
ATOM 718 O O . ARG A 1 88 ? -11.539 5.111 4.230 1.00 69.38 88 ARG A O 1
ATOM 725 N N . THR A 1 89 ? -9.898 6.630 4.232 1.00 61.22 89 THR A N 1
ATOM 726 C CA . THR A 1 89 ? -10.557 7.550 3.285 1.00 61.22 89 THR A CA 1
ATOM 727 C C . THR A 1 89 ? -10.470 7.137 1.814 1.00 61.22 89 THR A C 1
ATOM 729 O O . THR A 1 89 ? -11.204 7.692 1.001 1.00 61.22 89 THR A O 1
ATOM 732 N N . GLU A 1 90 ? -9.624 6.168 1.451 1.00 54.25 90 GLU A N 1
ATOM 733 C CA . GLU A 1 90 ? -9.477 5.732 0.050 1.00 54.25 90 GLU A CA 1
ATOM 734 C C . GLU A 1 90 ? -10.583 4.764 -0.421 1.00 54.25 90 GLU A C 1
ATOM 736 O O . GLU A 1 90 ? -10.737 4.543 -1.619 1.00 54.25 90 GLU A O 1
ATOM 741 N N . GLU A 1 91 ? -11.423 4.263 0.489 1.00 54.53 91 GLU A N 1
ATOM 742 C CA . GLU A 1 91 ? -12.519 3.317 0.202 1.00 54.53 91 GLU A CA 1
ATOM 743 C C . GLU A 1 91 ? -13.859 4.002 -0.162 1.00 54.53 91 GLU A C 1
ATOM 745 O O . GLU A 1 91 ? -14.899 3.354 -0.206 1.00 54.53 91 GLU A O 1
ATOM 750 N N . ALA A 1 92 ? -13.875 5.316 -0.426 1.00 43.28 92 ALA A N 1
ATOM 751 C CA . ALA A 1 92 ? -15.090 6.045 -0.828 1.00 43.28 92 ALA A CA 1
ATOM 752 C C . ALA A 1 92 ? -15.266 6.207 -2.358 1.00 43.28 92 ALA A C 1
ATOM 754 O O . ALA A 1 92 ? -16.181 6.908 -2.789 1.00 43.28 92 ALA A O 1
ATOM 755 N N . ILE A 1 93 ? -14.391 5.615 -3.186 1.00 43.12 93 ILE A N 1
ATOM 756 C CA . ILE A 1 93 ? -14.411 5.768 -4.662 1.00 43.12 93 ILE A CA 1
ATOM 757 C C . ILE A 1 93 ? -14.324 4.412 -5.399 1.00 43.12 93 ILE A C 1
ATOM 759 O O . ILE A 1 93 ? -13.772 4.318 -6.496 1.00 43.12 93 ILE A O 1
ATOM 763 N N . LEU A 1 94 ? -14.890 3.351 -4.828 1.00 38.84 94 LEU A N 1
ATOM 764 C CA . LEU A 1 94 ? -15.243 2.120 -5.550 1.00 38.84 94 LEU A CA 1
ATOM 765 C C . LEU A 1 94 ? -16.668 1.704 -5.180 1.00 38.84 94 LEU A C 1
ATOM 767 O O . LEU A 1 94 ? -17.296 1.038 -6.033 1.00 38.84 94 LEU A O 1
#

pLDDT: mean 76.13, std 14.83, range [38.84, 93.62]

Foldseek 3Di:
DDPVVVVVVVVVVVVVVVVVVVVVVVVVVVVPPDDPPPPDDDDPPDDDDDDPPVVVVVVVCQQDVDPDHVDDQVVVCVVPVDGPVVVVVVPPPD

Solvent-accessible surface area (backbone atoms only — not comparable to full-atom values): 6008 Å² total; per-residue (Å²): 137,69,78,71,57,62,56,52,54,49,50,53,52,50,54,51,51,53,50,52,52,52,51,53,54,51,52,52,52,62,69,69,46,78,77,72,74,77,80,81,69,87,58,89,85,73,72,90,75,87,75,64,63,66,63,54,48,53,49,50,45,58,37,58,70,40,100,78,39,82,48,56,68,66,55,45,28,73,74,71,74,46,56,70,72,64,63,62,62,68,74,80,80,124